Protein AF-A0A0G4HYH3-F1 (afdb_monomer_lite)

Sequence (130 aa):
MVSEWNDLRSLIDNEAVAFWPLHFLRSLLKKGAKLPYRQKVAQAAKDLGVVCEPYSALTLAADLRHPVGAPFKLVAVSYPWLSKEHPDPEGFRLRSVLKQLEKQWWAQKGSPVTAFVFWDYLSLFQHPPS

Structure (mmCIF, N/CA/C/O backbone):
data_AF-A0A0G4HYH3-F1
#
_entry.id   AF-A0A0G4HYH3-F1
#
loop_
_atom_site.group_PDB
_atom_site.id
_atom_site.type_symbol
_atom_site.label_atom_id
_atom_site.label_alt_id
_atom_site.label_comp_id
_atom_site.label_asym_id
_atom_site.label_entity_id
_atom_site.label_seq_id
_atom_site.pdbx_PDB_ins_code
_atom_site.Cartn_x
_atom_site.Cartn_y
_atom_site.Cartn_z
_atom_site.occupancy
_atom_site.B_iso_or_equiv
_atom_site.auth_seq_id
_atom_site.auth_comp_id
_atom_site.auth_asym_id
_atom_site.auth_atom_id
_atom_site.pdbx_PDB_model_num
ATOM 1 N N . MET A 1 1 ? 24.820 0.891 -1.432 1.00 63.88 1 MET A N 1
ATOM 2 C CA . MET A 1 1 ? 23.820 1.026 -2.513 1.00 63.88 1 MET A CA 1
ATOM 3 C C . MET A 1 1 ? 23.457 -0.306 -3.164 1.00 63.88 1 MET A C 1
ATOM 5 O O . MET A 1 1 ? 22.301 -0.686 -3.078 1.00 63.88 1 MET A O 1
ATOM 9 N N . VAL A 1 2 ? 24.392 -1.063 -3.765 1.00 74.75 2 VAL A N 1
ATOM 10 C CA . VAL A 1 2 ? 24.065 -2.403 -4.321 1.00 74.75 2 VAL A CA 1
ATOM 11 C C . VAL A 1 2 ? 23.741 -3.427 -3.221 1.00 74.75 2 VAL A C 1
ATOM 13 O O . VAL A 1 2 ? 22.791 -4.186 -3.366 1.00 74.75 2 VAL A O 1
ATOM 16 N N . SER A 1 3 ? 24.478 -3.414 -2.104 1.00 81.94 3 SER A N 1
ATOM 17 C CA . SER A 1 3 ? 24.195 -4.271 -0.940 1.00 81.94 3 SER A CA 1
ATOM 18 C C . SER A 1 3 ? 22.801 -4.015 -0.358 1.00 81.94 3 SER A C 1
ATOM 20 O O . SER A 1 3 ? 22.000 -4.934 -0.278 1.00 81.94 3 SER A O 1
ATOM 22 N N . GLU A 1 4 ? 22.472 -2.752 -0.077 1.00 86.19 4 GLU A N 1
ATOM 23 C CA . GLU A 1 4 ? 21.168 -2.335 0.467 1.00 86.19 4 GLU A CA 1
ATOM 24 C C . GLU A 1 4 ? 19.997 -2.728 -0.450 1.00 86.19 4 GLU A C 1
ATOM 26 O O . GLU A 1 4 ? 18.926 -3.099 0.027 1.00 86.19 4 GLU A O 1
ATOM 31 N N . TRP A 1 5 ? 20.191 -2.666 -1.774 1.00 87.50 5 TRP A N 1
ATOM 32 C CA . TRP A 1 5 ? 19.188 -3.125 -2.735 1.00 87.50 5 TRP A CA 1
ATOM 33 C C . TRP A 1 5 ? 18.978 -4.640 -2.669 1.00 87.50 5 TRP A C 1
ATOM 35 O O . TRP A 1 5 ? 17.835 -5.094 -2.686 1.00 87.50 5 TRP A O 1
ATOM 45 N N . ASN A 1 6 ? 20.057 -5.415 -2.559 1.00 89.00 6 ASN A N 1
ATOM 46 C CA . ASN A 1 6 ? 19.970 -6.867 -2.419 1.00 89.00 6 ASN A CA 1
ATOM 47 C C . ASN A 1 6 ? 19.299 -7.269 -1.098 1.00 89.00 6 ASN A C 1
ATOM 49 O O . ASN A 1 6 ? 18.475 -8.182 -1.095 1.00 89.00 6 ASN A O 1
ATOM 53 N N . ASP A 1 7 ? 19.592 -6.561 -0.006 1.00 91.88 7 ASP A N 1
ATOM 54 C CA . ASP A 1 7 ? 18.958 -6.794 1.294 1.00 91.88 7 ASP A CA 1
ATOM 55 C C . ASP A 1 7 ? 17.449 -6.519 1.222 1.00 91.88 7 ASP A C 1
ATOM 57 O O . ASP A 1 7 ? 16.637 -7.355 1.619 1.00 91.88 7 ASP A O 1
ATOM 61 N N . LEU A 1 8 ? 17.050 -5.384 0.635 1.00 90.88 8 LEU A N 1
ATOM 62 C CA . LEU A 1 8 ? 15.639 -5.060 0.425 1.00 90.88 8 LEU A CA 1
ATOM 63 C C . LEU A 1 8 ? 14.946 -6.082 -0.486 1.00 90.88 8 LEU A C 1
ATOM 65 O O . LEU A 1 8 ? 13.828 -6.501 -0.193 1.00 90.88 8 LEU A O 1
ATOM 69 N N . ARG A 1 9 ? 15.604 -6.501 -1.572 1.00 90.69 9 ARG A N 1
ATOM 70 C CA . ARG A 1 9 ? 15.100 -7.542 -2.473 1.00 90.69 9 ARG A CA 1
ATOM 71 C C . ARG A 1 9 ? 14.863 -8.848 -1.721 1.00 90.69 9 ARG A C 1
ATOM 73 O O . ARG A 1 9 ? 13.783 -9.407 -1.839 1.00 90.69 9 ARG A O 1
ATOM 80 N N . SER A 1 10 ? 15.812 -9.270 -0.889 1.00 91.19 10 SER A N 1
ATOM 81 C CA . SER A 1 10 ? 15.664 -10.457 -0.042 1.00 91.19 10 SER A CA 1
ATOM 82 C C . SER A 1 10 ? 14.456 -10.350 0.898 1.00 91.19 10 SER A C 1
ATOM 84 O O . SER A 1 10 ? 13.686 -11.301 1.028 1.00 91.19 10 SER A O 1
ATOM 86 N N . LEU A 1 11 ? 14.227 -9.186 1.516 1.00 93.62 11 LEU A N 1
ATOM 87 C CA . LEU A 1 11 ? 13.061 -8.967 2.382 1.00 93.62 11 LEU A CA 1
ATOM 88 C C . LEU A 1 11 ? 11.728 -9.011 1.619 1.00 93.62 11 LEU A C 1
ATOM 90 O O . LEU A 1 11 ? 10.738 -9.502 2.157 1.00 93.62 11 LEU A O 1
ATOM 94 N N . ILE A 1 12 ? 11.694 -8.494 0.389 1.00 93.44 12 ILE A N 1
ATOM 95 C CA . ILE A 1 12 ? 10.509 -8.529 -0.481 1.00 93.44 12 ILE A CA 1
ATOM 96 C C . ILE A 1 12 ? 10.239 -9.958 -0.957 1.00 93.44 12 ILE A C 1
ATOM 98 O O . ILE A 1 12 ? 9.108 -10.428 -0.871 1.00 93.44 12 ILE A O 1
ATOM 102 N N . ASP A 1 13 ? 11.275 -10.650 -1.432 1.00 89.88 13 ASP A N 1
ATOM 103 C CA . ASP A 1 13 ? 11.166 -11.984 -2.026 1.00 89.88 13 ASP A CA 1
ATOM 104 C C . ASP A 1 13 ? 10.758 -13.040 -0.981 1.00 89.88 13 ASP A C 1
ATOM 106 O O . ASP A 1 13 ? 10.048 -13.984 -1.312 1.00 89.88 13 ASP A O 1
ATOM 110 N N . ASN A 1 14 ? 11.131 -12.851 0.291 1.00 91.12 14 ASN A N 1
ATOM 111 C CA . ASN A 1 14 ? 10.662 -13.674 1.415 1.00 91.12 14 ASN A CA 1
ATOM 112 C C . ASN A 1 14 ? 9.335 -13.181 2.029 1.00 91.12 14 ASN A C 1
ATOM 114 O O . ASN A 1 14 ? 8.954 -13.627 3.110 1.00 91.12 14 ASN A O 1
ATOM 118 N N . GLU A 1 15 ? 8.661 -12.219 1.393 1.00 92.25 15 GLU A N 1
ATOM 119 C CA . GLU A 1 15 ? 7.408 -11.594 1.843 1.00 92.25 15 GLU A CA 1
ATOM 120 C C . GLU A 1 15 ? 7.445 -10.941 3.239 1.00 92.25 15 GLU A C 1
ATOM 122 O O . GLU A 1 15 ? 6.398 -10.558 3.777 1.00 92.25 15 GLU A O 1
ATOM 127 N N . ALA A 1 16 ? 8.636 -10.762 3.820 1.00 93.00 16 ALA A N 1
ATOM 128 C CA . ALA A 1 16 ? 8.825 -10.119 5.118 1.00 93.00 16 ALA A CA 1
ATOM 129 C C . ALA A 1 16 ? 8.346 -8.659 5.092 1.00 93.00 16 ALA A C 1
ATOM 131 O O . ALA A 1 16 ? 7.811 -8.153 6.082 1.00 93.00 16 ALA A O 1
ATOM 132 N N . VAL A 1 17 ? 8.499 -8.000 3.940 1.00 95.00 17 VAL A N 1
ATOM 133 C CA . VAL A 1 17 ? 7.903 -6.696 3.642 1.00 95.00 17 VAL A CA 1
ATOM 134 C C . VAL A 1 17 ? 7.146 -6.755 2.322 1.00 95.00 17 VAL A C 1
ATOM 136 O O . VAL A 1 17 ? 7.569 -7.417 1.379 1.00 95.00 17 VAL A O 1
ATOM 139 N N . ALA A 1 18 ? 6.049 -6.010 2.224 1.00 96.88 18 ALA A N 1
ATOM 140 C CA . ALA A 1 18 ? 5.305 -5.860 0.979 1.00 96.88 18 ALA A CA 1
ATOM 141 C C . ALA A 1 18 ? 5.223 -4.402 0.535 1.00 96.88 18 ALA A C 1
ATOM 143 O O . ALA A 1 18 ? 5.058 -3.497 1.347 1.00 96.88 18 ALA A O 1
ATOM 144 N N . PHE A 1 19 ? 5.284 -4.177 -0.773 1.00 97.69 19 PHE A N 1
ATOM 145 C CA . PHE A 1 19 ? 4.957 -2.886 -1.367 1.00 97.69 19 PHE A CA 1
ATOM 146 C C . PHE A 1 19 ? 3.690 -3.048 -2.194 1.00 97.69 19 PHE A C 1
ATOM 148 O O . PHE A 1 19 ? 3.632 -3.875 -3.099 1.00 97.69 19 PHE A O 1
ATOM 155 N N . TRP A 1 20 ? 2.675 -2.250 -1.896 1.00 97.75 20 TRP A N 1
ATOM 156 C CA . TRP A 1 20 ? 1.344 -2.402 -2.467 1.00 97.75 20 TRP A CA 1
ATOM 157 C C . TRP A 1 20 ? 1.099 -1.425 -3.602 1.00 97.75 20 TRP A C 1
ATOM 159 O O . TRP A 1 20 ? 1.544 -0.279 -3.531 1.00 97.75 20 TRP A O 1
ATOM 169 N N . PRO A 1 21 ? 0.368 -1.819 -4.646 1.00 96.94 21 PRO A N 1
ATOM 170 C CA . PRO A 1 21 ? 0.196 -0.964 -5.800 1.00 96.94 21 PRO A CA 1
ATOM 171 C C . PRO A 1 21 ? -0.590 0.302 -5.439 1.00 96.94 21 PRO A C 1
ATOM 173 O O . PRO A 1 21 ? -1.621 0.257 -4.766 1.00 96.94 21 PRO A O 1
ATOM 176 N N . LEU A 1 22 ? -0.141 1.458 -5.931 1.00 97.38 22 LEU A N 1
ATOM 177 C CA . LEU A 1 22 ? -0.759 2.752 -5.619 1.00 97.38 22 LEU A CA 1
ATOM 178 C C . LEU A 1 22 ? -2.257 2.804 -5.980 1.00 97.38 22 LEU A C 1
ATOM 180 O O . LEU A 1 22 ? -3.038 3.495 -5.320 1.00 97.38 22 LEU A O 1
ATOM 184 N N . HIS A 1 23 ? -2.696 2.071 -7.012 1.00 96.25 23 HIS A N 1
ATOM 185 C CA . HIS A 1 23 ? -4.114 2.018 -7.389 1.00 96.25 23 HIS A CA 1
ATOM 186 C C . HIS A 1 23 ? -4.998 1.329 -6.343 1.00 96.25 23 HIS A C 1
ATOM 188 O O . HIS A 1 23 ? -6.178 1.674 -6.243 1.00 96.25 23 HIS A O 1
ATOM 194 N N . PHE A 1 24 ? -4.454 0.418 -5.533 1.00 97.81 24 PHE A N 1
ATOM 195 C CA . PHE A 1 24 ? -5.184 -0.181 -4.417 1.00 97.81 24 PHE A CA 1
ATOM 196 C C . PHE A 1 24 ? -5.503 0.874 -3.351 1.00 97.81 24 PHE A C 1
ATOM 198 O O . PHE A 1 24 ? -6.662 1.035 -2.972 1.00 97.81 24 PHE A O 1
ATOM 205 N N . LEU A 1 25 ? -4.517 1.692 -2.964 1.00 97.62 25 LEU A N 1
ATOM 206 C CA . LEU A 1 25 ? -4.705 2.777 -1.992 1.00 97.62 25 LEU A CA 1
ATOM 207 C C . LEU A 1 25 ? -5.722 3.813 -2.493 1.00 97.62 25 LEU A C 1
ATOM 209 O O . LEU A 1 25 ? -6.583 4.272 -1.741 1.00 97.62 25 LEU A O 1
ATOM 213 N N . ARG A 1 26 ? -5.679 4.144 -3.788 1.00 97.31 26 ARG A N 1
ATOM 214 C CA . ARG A 1 26 ? -6.693 5.000 -4.430 1.00 97.31 26 ARG A CA 1
ATOM 215 C C . ARG A 1 26 ? -8.095 4.402 -4.349 1.00 97.31 26 ARG A C 1
ATOM 217 O O . ARG A 1 26 ? -9.062 5.139 -4.169 1.00 97.31 26 ARG A O 1
ATOM 224 N N . SER A 1 27 ? -8.205 3.084 -4.493 1.00 97.69 27 SER A N 1
ATOM 225 C CA . SER A 1 27 ? -9.480 2.366 -4.438 1.00 97.69 27 SER A CA 1
ATOM 226 C C . SER A 1 27 ? -10.055 2.353 -3.024 1.00 97.69 27 SER A C 1
ATOM 228 O O . SER A 1 27 ? -11.249 2.611 -2.872 1.00 97.69 27 SER A O 1
ATOM 230 N N . LEU A 1 28 ? -9.208 2.175 -2.001 1.00 97.69 28 LEU A N 1
ATOM 231 C CA . LEU A 1 28 ? -9.592 2.339 -0.594 1.00 97.69 28 LEU A CA 1
ATOM 232 C C . LEU A 1 28 ? -10.195 3.7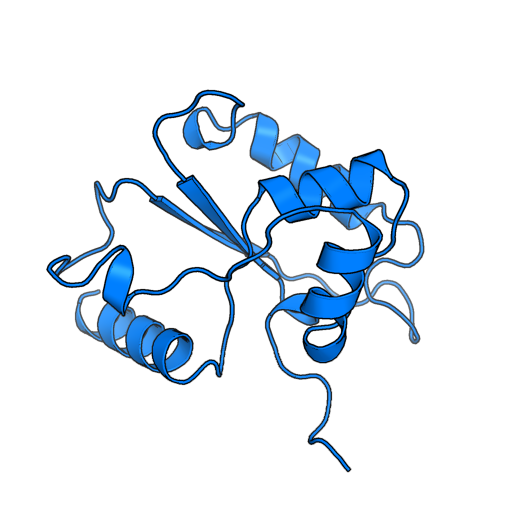25 -0.355 1.00 97.69 28 LEU A C 1
ATOM 234 O O . LEU A 1 28 ? -11.333 3.832 0.101 1.00 97.69 28 LEU A O 1
ATOM 238 N N . LEU A 1 29 ? -9.478 4.784 -0.754 1.00 97.19 29 LEU A N 1
ATOM 239 C CA . LEU A 1 29 ? -9.960 6.152 -0.575 1.00 97.19 29 LEU A CA 1
ATOM 240 C C . LEU A 1 29 ? -11.277 6.400 -1.324 1.00 97.19 29 LEU A C 1
ATOM 242 O O . LEU A 1 29 ? -12.218 6.941 -0.747 1.00 97.19 29 LEU A O 1
ATOM 246 N N . LYS A 1 30 ? -11.370 5.979 -2.592 1.00 97.00 30 LYS A N 1
ATOM 247 C CA . LYS A 1 30 ? -12.575 6.155 -3.420 1.00 97.00 30 LYS A CA 1
ATOM 248 C C . LYS A 1 30 ? -13.809 5.486 -2.806 1.00 97.00 30 LYS A C 1
ATOM 250 O O . LYS A 1 30 ? -14.917 5.978 -2.991 1.00 97.00 30 LYS A O 1
ATOM 255 N N . LYS A 1 31 ? -13.628 4.357 -2.118 1.00 96.62 31 LYS A N 1
ATOM 256 C CA . LYS A 1 31 ? -14.707 3.591 -1.479 1.00 96.62 31 LYS A CA 1
ATOM 257 C C . LYS A 1 31 ? -14.933 3.967 -0.011 1.00 96.62 31 LYS A C 1
ATOM 259 O O . LYS A 1 31 ? -15.808 3.384 0.615 1.00 96.62 31 LYS A O 1
ATOM 264 N N . GLY A 1 32 ? -14.169 4.919 0.533 1.00 95.56 32 GLY A N 1
ATOM 265 C CA . GLY A 1 32 ? -14.238 5.289 1.950 1.00 95.56 32 GLY A CA 1
ATOM 266 C C . GLY A 1 32 ? -13.792 4.170 2.897 1.00 95.56 32 GLY A C 1
ATOM 267 O O . GLY A 1 32 ? -14.167 4.173 4.066 1.00 95.56 32 GLY A O 1
ATOM 268 N N . ALA A 1 33 ? -13.019 3.201 2.403 1.00 96.00 33 ALA A N 1
ATOM 269 C CA . ALA A 1 33 ? -12.529 2.082 3.194 1.00 96.00 33 ALA A CA 1
ATOM 270 C C . ALA A 1 33 ? -11.289 2.480 4.011 1.00 96.00 33 ALA A C 1
ATOM 272 O O . ALA A 1 33 ? -10.459 3.281 3.570 1.00 96.00 33 ALA A O 1
ATOM 273 N N . LYS A 1 34 ? -11.156 1.891 5.203 1.00 94.75 34 LYS A N 1
ATOM 274 C CA . LYS A 1 34 ? -9.972 2.048 6.059 1.00 94.75 34 LYS A CA 1
ATOM 275 C C . LYS A 1 34 ? -8.801 1.241 5.508 1.00 94.75 34 LYS A C 1
ATOM 277 O O . LYS A 1 34 ? -8.998 0.258 4.796 1.00 94.75 34 LYS A O 1
ATOM 282 N N . LEU A 1 35 ? -7.583 1.646 5.863 1.00 95.31 35 LEU A N 1
ATOM 283 C CA . LEU A 1 35 ? -6.393 0.849 5.581 1.00 95.31 35 LEU A CA 1
ATOM 284 C C . LEU A 1 35 ? -6.532 -0.520 6.272 1.00 95.31 35 LEU A C 1
ATOM 286 O O . LEU A 1 35 ? -6.743 -0.562 7.478 1.00 95.31 35 LEU A O 1
ATOM 290 N N . PRO A 1 36 ? -6.441 -1.646 5.554 1.00 96.19 36 PRO A N 1
ATOM 291 C CA . PRO A 1 36 ? -6.375 -2.950 6.199 1.00 96.19 36 PRO A CA 1
ATOM 292 C C . PRO A 1 36 ? -4.965 -3.184 6.749 1.00 96.19 36 PRO A C 1
ATOM 294 O O . PRO A 1 36 ? -3.987 -2.728 6.162 1.00 96.19 36 PRO A O 1
ATOM 297 N N . TYR A 1 37 ? -4.838 -3.951 7.829 1.00 95.38 37 TYR A N 1
ATOM 298 C CA . TYR A 1 37 ? -3.535 -4.495 8.211 1.00 95.38 37 TYR A CA 1
ATOM 299 C C . TYR A 1 37 ? -3.099 -5.601 7.233 1.00 95.38 37 TYR A C 1
ATOM 301 O O . TYR A 1 37 ? -3.946 -6.182 6.547 1.00 95.38 37 TYR A O 1
ATOM 309 N N . ARG A 1 38 ? -1.794 -5.912 7.170 1.00 95.69 38 ARG A N 1
ATOM 310 C CA . ARG A 1 38 ? -1.173 -6.814 6.168 1.00 95.69 38 ARG A CA 1
ATOM 311 C C . ARG A 1 38 ? -1.979 -8.081 5.872 1.00 95.69 38 ARG A C 1
ATOM 313 O O . ARG A 1 38 ? -2.274 -8.346 4.708 1.00 95.69 38 ARG A O 1
ATOM 320 N N . GLN A 1 39 ? -2.411 -8.824 6.893 1.00 94.94 39 GLN A N 1
ATOM 321 C CA . GLN A 1 39 ? -3.137 -10.090 6.704 1.00 94.94 39 GLN A CA 1
ATOM 322 C C . GLN A 1 39 ? -4.562 -9.936 6.134 1.00 94.94 39 GLN A C 1
ATOM 324 O O . GLN A 1 39 ? -5.161 -10.922 5.710 1.00 94.94 39 GLN A O 1
ATOM 329 N N . LYS A 1 40 ? -5.133 -8.725 6.105 1.00 96.56 40 LYS A N 1
ATOM 330 C CA . LYS A 1 40 ? -6.467 -8.451 5.539 1.00 96.56 40 LYS A CA 1
ATOM 331 C C . LYS A 1 40 ? -6.427 -7.767 4.178 1.00 96.56 40 LYS A C 1
ATOM 333 O O . LYS A 1 40 ? -7.489 -7.545 3.602 1.00 96.56 40 LYS A O 1
ATOM 338 N N . VAL A 1 41 ? -5.246 -7.465 3.634 1.00 97.12 41 VAL A N 1
ATOM 339 C CA . VAL A 1 41 ? -5.135 -6.760 2.348 1.00 97.12 41 VAL A CA 1
ATOM 340 C C . VAL A 1 41 ? -5.784 -7.550 1.210 1.00 97.12 41 VAL A C 1
ATOM 342 O O . VAL A 1 41 ? -6.551 -6.970 0.446 1.00 97.12 41 VAL A O 1
ATOM 345 N N . ALA A 1 42 ? -5.558 -8.866 1.135 1.00 96.31 42 ALA A N 1
ATOM 346 C CA . ALA A 1 42 ? -6.154 -9.711 0.095 1.00 96.31 42 ALA A CA 1
ATOM 347 C C . ALA A 1 42 ? -7.693 -9.694 0.145 1.00 96.31 42 ALA A C 1
ATOM 349 O O . ALA A 1 42 ? -8.353 -9.523 -0.880 1.00 96.31 42 ALA A O 1
ATOM 350 N N . GLN A 1 43 ? -8.271 -9.796 1.348 1.00 97.12 43 GLN A N 1
ATOM 351 C CA . GLN A 1 43 ? -9.721 -9.711 1.527 1.00 97.12 43 GLN A CA 1
ATOM 352 C C . GLN A 1 43 ? -10.247 -8.321 1.151 1.00 97.12 43 GLN A C 1
ATOM 354 O O . GLN A 1 43 ? -11.204 -8.221 0.393 1.00 97.12 43 GLN A O 1
ATOM 359 N N . ALA A 1 44 ? -9.584 -7.251 1.596 1.00 97.69 44 ALA A N 1
ATOM 360 C CA . ALA A 1 44 ? -9.975 -5.889 1.246 1.00 97.69 44 ALA A CA 1
ATOM 361 C C . ALA A 1 44 ? -9.918 -5.645 -0.272 1.00 97.69 44 ALA A C 1
ATOM 363 O O . ALA A 1 44 ? -10.810 -5.016 -0.830 1.00 97.69 44 ALA A O 1
ATOM 364 N N . ALA A 1 45 ? -8.901 -6.162 -0.966 1.00 97.69 45 ALA A N 1
ATOM 365 C CA . ALA A 1 45 ? -8.803 -6.070 -2.420 1.00 97.69 45 ALA A CA 1
ATOM 366 C C . ALA A 1 45 ? -9.966 -6.789 -3.121 1.00 97.69 45 ALA A C 1
ATOM 368 O O . ALA A 1 45 ? -10.577 -6.228 -4.035 1.00 97.69 45 ALA A O 1
ATOM 369 N N . LYS A 1 46 ? -10.325 -7.985 -2.635 1.00 97.50 46 LYS A N 1
ATOM 370 C CA . LYS A 1 46 ? -11.486 -8.747 -3.108 1.00 97.50 46 LYS A CA 1
ATOM 371 C C . LYS A 1 46 ? -12.793 -7.980 -2.896 1.00 97.50 46 LYS A C 1
ATOM 373 O O . LYS A 1 46 ? -13.568 -7.853 -3.839 1.00 97.50 46 LYS A O 1
ATOM 378 N N . ASP A 1 47 ? -13.004 -7.416 -1.708 1.00 97.25 47 ASP A N 1
ATOM 379 C CA . ASP A 1 47 ? -14.211 -6.647 -1.364 1.00 97.25 47 ASP A CA 1
ATOM 380 C C . ASP A 1 47 ? -14.352 -5.376 -2.220 1.00 97.25 47 ASP A C 1
ATOM 382 O O . ASP A 1 47 ? -15.456 -4.946 -2.555 1.00 97.25 47 ASP A O 1
ATOM 386 N N . LEU A 1 48 ? -13.225 -4.778 -2.616 1.00 96.75 48 LEU A N 1
ATOM 387 C CA . LEU A 1 48 ? -13.184 -3.619 -3.509 1.00 96.75 48 LEU A CA 1
ATOM 388 C C . LEU A 1 48 ? -13.313 -3.989 -4.995 1.00 96.75 48 LEU A C 1
ATOM 390 O O . LEU A 1 48 ? -13.518 -3.088 -5.813 1.00 96.75 48 LEU A O 1
ATOM 394 N N . GLY A 1 49 ? -13.176 -5.271 -5.350 1.00 96.75 49 GLY A N 1
ATOM 395 C CA . GLY A 1 49 ? -13.152 -5.746 -6.733 1.00 96.75 49 GLY A CA 1
ATOM 396 C C . GLY A 1 49 ? -11.926 -5.264 -7.513 1.00 96.75 49 GLY A C 1
ATOM 397 O O . GLY A 1 49 ? -12.048 -4.914 -8.687 1.00 96.75 49 GLY A O 1
ATOM 398 N N . VAL A 1 50 ? -10.758 -5.183 -6.866 1.00 96.31 50 VAL A N 1
ATOM 399 C CA . VAL A 1 50 ? -9.512 -4.706 -7.488 1.00 96.31 50 VAL A CA 1
ATOM 400 C C . VAL A 1 50 ? -8.401 -5.742 -7.386 1.00 96.31 50 VAL A C 1
ATOM 402 O O . VAL A 1 50 ? -8.248 -6.409 -6.367 1.00 96.31 50 VAL A O 1
ATOM 405 N N . VAL A 1 51 ? -7.583 -5.836 -8.433 1.00 93.75 51 VAL A N 1
ATOM 406 C CA . VAL A 1 51 ? -6.353 -6.638 -8.405 1.00 93.75 51 VAL A CA 1
ATOM 407 C C . VAL A 1 51 ? -5.333 -5.936 -7.511 1.00 93.75 51 VAL A C 1
ATOM 409 O O . VAL A 1 51 ? -5.059 -4.748 -7.701 1.00 93.75 51 VAL A O 1
ATOM 412 N N . CYS A 1 52 ? -4.777 -6.650 -6.536 1.00 95.56 52 CYS A N 1
ATOM 413 C CA . CYS A 1 52 ? -3.813 -6.110 -5.582 1.00 95.56 52 CYS A CA 1
ATOM 414 C C . CYS A 1 52 ? -2.695 -7.123 -5.331 1.00 95.56 52 CYS A C 1
ATOM 416 O O . CYS A 1 52 ? -2.662 -7.783 -4.296 1.00 95.56 52 CYS A O 1
ATOM 418 N N . GLU A 1 53 ? -1.785 -7.225 -6.295 1.00 94.69 53 GLU A N 1
ATOM 419 C CA . GLU A 1 53 ? -0.559 -8.003 -6.137 1.00 94.69 53 GLU A CA 1
ATOM 420 C C . GLU A 1 53 ? 0.556 -7.094 -5.608 1.00 94.69 53 GLU A C 1
ATOM 422 O O . GLU A 1 53 ? 0.731 -5.983 -6.133 1.00 94.69 53 GLU A O 1
ATOM 427 N N . PRO A 1 54 ? 1.296 -7.508 -4.565 1.00 95.50 54 PRO A N 1
ATOM 428 C CA . PRO A 1 54 ? 2.440 -6.747 -4.096 1.00 95.50 54 PRO A CA 1
ATOM 429 C C . PRO A 1 54 ? 3.551 -6.733 -5.155 1.00 95.50 54 PRO A C 1
ATOM 431 O O . PRO A 1 54 ? 3.634 -7.597 -6.027 1.00 95.50 54 PRO A O 1
ATOM 434 N N . TYR A 1 55 ? 4.430 -5.738 -5.074 1.00 94.69 55 TYR A N 1
ATOM 435 C CA . TYR A 1 55 ? 5.646 -5.694 -5.880 1.00 94.6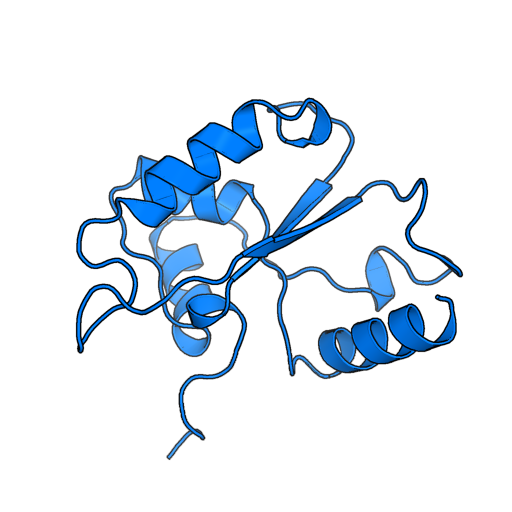9 55 TYR A CA 1
ATOM 436 C C . TYR A 1 55 ? 6.476 -6.969 -5.677 1.00 94.69 55 TYR A C 1
ATOM 438 O O . TYR A 1 55 ? 6.748 -7.350 -4.539 1.00 94.69 55 TYR A O 1
ATOM 446 N N . SER A 1 56 ? 6.938 -7.565 -6.777 1.00 89.56 56 SER A N 1
ATOM 447 C CA . SER A 1 56 ? 7.872 -8.691 -6.774 1.00 89.56 56 SER A CA 1
ATOM 448 C C . SER A 1 56 ? 9.158 -8.294 -7.492 1.00 89.56 56 SER A C 1
ATOM 450 O O . SER A 1 56 ? 9.143 -7.923 -8.671 1.00 89.56 56 SER A O 1
ATOM 452 N N . ALA A 1 57 ? 10.286 -8.373 -6.783 1.00 83.62 57 ALA A N 1
ATOM 453 C CA . ALA A 1 57 ? 11.585 -8.088 -7.377 1.00 83.62 57 ALA A CA 1
ATOM 454 C C . ALA A 1 57 ? 12.001 -9.183 -8.371 1.00 83.62 57 ALA A C 1
ATOM 456 O O . ALA A 1 57 ? 12.647 -8.875 -9.371 1.00 83.62 57 ALA A O 1
ATOM 457 N N . LEU A 1 58 ? 11.574 -10.431 -8.149 1.00 80.62 58 LEU A N 1
ATOM 458 C CA . LEU A 1 58 ? 11.791 -11.542 -9.079 1.00 80.62 58 LEU A CA 1
ATOM 459 C C . LEU A 1 58 ? 11.169 -11.302 -10.457 1.00 80.62 58 LEU A C 1
ATOM 461 O O . LEU A 1 58 ? 11.759 -11.708 -11.450 1.00 80.62 58 LEU A O 1
ATOM 465 N N . THR A 1 59 ? 10.009 -10.643 -10.544 1.00 81.25 59 THR A N 1
ATOM 466 C CA . THR A 1 59 ? 9.328 -10.426 -11.833 1.00 81.25 59 THR A CA 1
ATOM 467 C C . THR A 1 59 ? 9.637 -9.065 -12.447 1.00 81.25 59 THR A C 1
ATOM 469 O O . THR A 1 59 ? 9.856 -8.969 -13.649 1.00 81.25 59 THR A O 1
ATOM 472 N N . LEU A 1 60 ? 9.643 -7.997 -11.643 1.00 79.12 60 LEU A N 1
ATOM 473 C CA . LEU A 1 60 ? 9.766 -6.619 -12.140 1.00 79.12 60 LEU A CA 1
ATOM 474 C C . LEU A 1 60 ? 11.210 -6.104 -12.153 1.00 79.12 60 LEU A C 1
ATOM 476 O O . LEU A 1 60 ? 11.476 -5.046 -12.724 1.00 79.12 60 LEU A O 1
ATOM 480 N N . ALA A 1 61 ? 12.134 -6.828 -11.519 1.00 79.56 61 ALA A N 1
ATOM 481 C CA . ALA A 1 61 ? 13.520 -6.410 -11.352 1.00 79.56 61 ALA A CA 1
ATOM 482 C C . ALA A 1 61 ? 14.531 -7.563 -11.397 1.00 79.56 61 ALA A C 1
ATOM 484 O O . ALA A 1 61 ? 15.619 -7.426 -10.835 1.00 79.56 61 ALA A O 1
ATOM 485 N N . ALA A 1 62 ? 14.206 -8.666 -12.086 1.00 77.31 62 ALA A N 1
ATOM 486 C CA . ALA A 1 62 ? 15.065 -9.849 -12.177 1.00 77.31 62 ALA A CA 1
ATOM 487 C C . ALA A 1 62 ? 16.516 -9.478 -12.528 1.00 77.31 62 ALA A C 1
ATOM 489 O O . ALA A 1 62 ? 17.433 -9.804 -11.769 1.00 77.31 62 ALA A O 1
ATOM 490 N N . ASP A 1 63 ? 16.671 -8.692 -13.599 1.00 80.94 63 ASP A N 1
ATOM 491 C CA . ASP A 1 63 ? 17.953 -8.276 -14.181 1.00 80.94 63 ASP A CA 1
ATOM 492 C C . ASP A 1 63 ? 18.435 -6.893 -13.697 1.00 80.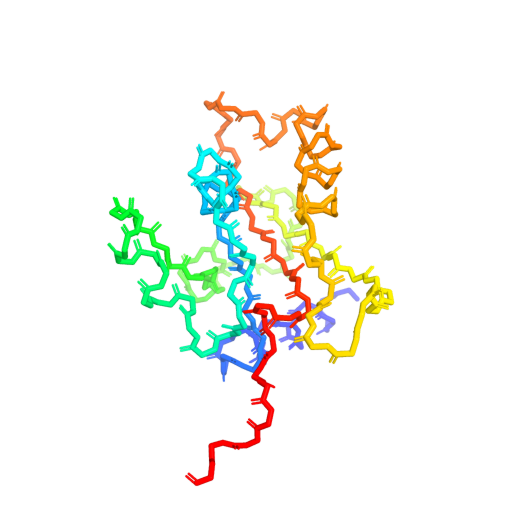94 63 ASP A C 1
ATOM 494 O O . ASP A 1 63 ? 19.493 -6.398 -14.101 1.00 80.94 63 ASP A O 1
ATOM 498 N N . LEU A 1 64 ? 17.663 -6.228 -12.829 1.00 79.62 64 LEU A N 1
ATOM 499 C CA . LEU A 1 64 ? 17.987 -4.891 -12.334 1.00 79.62 64 LEU A CA 1
ATOM 500 C C . LEU A 1 64 ? 19.033 -4.975 -11.218 1.00 79.62 64 LEU A C 1
ATOM 502 O O . LEU A 1 64 ? 18.734 -5.275 -10.061 1.00 79.62 64 LEU A O 1
ATOM 506 N N . ARG A 1 65 ? 20.272 -4.609 -11.565 1.00 75.50 65 ARG A N 1
ATOM 507 C CA . ARG A 1 65 ? 21.376 -4.440 -10.602 1.00 75.50 65 ARG A CA 1
ATOM 508 C C . ARG A 1 65 ? 21.173 -3.255 -9.652 1.00 75.50 65 ARG A C 1
ATOM 510 O O . ARG A 1 65 ? 21.769 -3.228 -8.579 1.00 75.50 65 ARG A O 1
ATOM 517 N N . HIS A 1 66 ? 20.370 -2.269 -1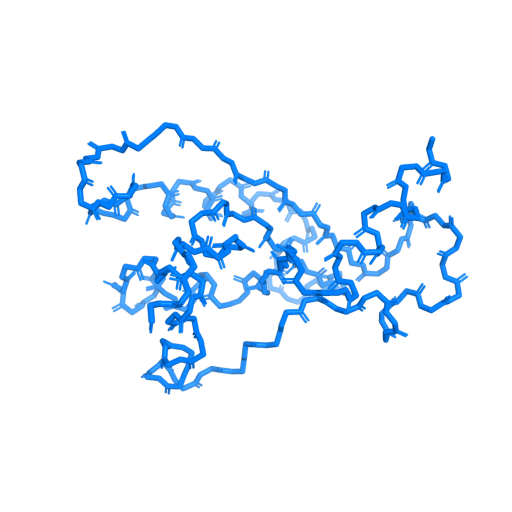0.055 1.00 76.25 66 HIS A N 1
ATOM 518 C CA . HIS A 1 66 ? 20.079 -1.074 -9.269 1.00 76.25 66 HIS A CA 1
ATOM 519 C C . HIS A 1 66 ? 18.725 -0.457 -9.673 1.00 76.25 66 HIS A C 1
ATOM 521 O O . HIS A 1 66 ? 18.437 -0.413 -10.867 1.00 76.25 66 HIS A O 1
ATOM 527 N N . PRO A 1 67 ? 17.909 0.080 -8.742 1.00 77.44 67 PRO A N 1
ATOM 528 C CA . PRO A 1 67 ? 16.561 0.589 -9.043 1.00 77.44 67 PRO A CA 1
ATOM 529 C C . PRO A 1 67 ? 16.521 1.973 -9.725 1.00 77.44 67 PRO A C 1
ATOM 531 O O . PRO A 1 67 ? 15.447 2.487 -10.042 1.00 77.44 67 PRO A O 1
ATOM 534 N N . VAL A 1 68 ? 17.667 2.621 -9.955 1.00 80.12 68 VAL A N 1
ATOM 535 C CA . VAL A 1 68 ? 17.712 3.919 -10.656 1.00 80.12 68 VAL A CA 1
ATOM 536 C C . VAL A 1 68 ? 17.390 3.719 -12.133 1.00 80.12 68 VAL A C 1
ATOM 538 O O . VAL A 1 68 ? 18.021 2.911 -12.803 1.00 80.12 68 VAL A O 1
ATOM 541 N N . GLY A 1 69 ? 16.407 4.474 -12.628 1.00 81.06 69 GLY A N 1
ATOM 542 C CA . GLY A 1 69 ? 15.904 4.351 -14.001 1.00 81.06 69 GLY A CA 1
ATOM 543 C C . GLY A 1 69 ? 14.916 3.199 -14.212 1.00 81.06 69 GLY A C 1
ATOM 544 O O . GLY A 1 69 ? 14.457 3.008 -15.333 1.00 81.06 69 GLY A O 1
ATOM 545 N N . ALA A 1 70 ? 14.560 2.455 -13.160 1.00 86.25 70 ALA A N 1
ATOM 546 C CA . ALA A 1 70 ? 13.602 1.364 -13.260 1.00 86.25 70 ALA A CA 1
ATOM 547 C C . ALA A 1 70 ? 12.197 1.857 -13.677 1.00 86.25 70 ALA A C 1
ATOM 549 O O . ALA A 1 70 ? 11.803 2.973 -13.315 1.00 86.25 70 ALA A O 1
ATOM 550 N N . PRO A 1 71 ? 11.393 1.019 -14.362 1.00 88.50 71 PRO A N 1
ATOM 551 C CA . PRO A 1 71 ? 10.024 1.351 -14.777 1.00 88.50 71 PRO A CA 1
ATOM 552 C C . PRO A 1 71 ? 9.018 1.332 -13.608 1.00 88.50 71 PRO A C 1
ATOM 554 O O . PRO A 1 71 ? 7.805 1.242 -13.807 1.00 88.50 71 PRO A O 1
ATOM 557 N N . PHE A 1 72 ? 9.504 1.417 -12.368 1.00 92.44 72 PHE A N 1
ATOM 558 C CA . PHE A 1 72 ? 8.692 1.442 -11.163 1.00 92.44 72 PHE A CA 1
ATOM 559 C C . PHE A 1 72 ? 9.213 2.452 -10.136 1.00 92.44 72 PHE A C 1
ATOM 561 O O . PHE A 1 72 ? 10.350 2.927 -10.191 1.00 92.44 72 PHE A O 1
ATOM 568 N N . LYS A 1 73 ? 8.362 2.772 -9.161 1.00 94.25 73 LYS A N 1
ATOM 569 C CA . LYS A 1 73 ? 8.721 3.545 -7.969 1.00 94.25 73 LYS A CA 1
ATOM 570 C C . LYS A 1 73 ? 8.320 2.782 -6.725 1.00 94.25 73 LYS A C 1
ATOM 572 O O . LYS A 1 73 ? 7.181 2.342 -6.619 1.00 94.25 73 LYS A O 1
ATOM 577 N N . LEU A 1 74 ? 9.251 2.682 -5.786 1.00 94.69 74 LEU A N 1
ATOM 578 C CA . LEU A 1 74 ? 8.998 2.201 -4.436 1.00 94.69 74 LEU A CA 1
ATOM 579 C C . LEU A 1 74 ? 8.952 3.414 -3.509 1.00 94.69 74 LEU A C 1
ATOM 581 O O . LEU A 1 74 ? 9.874 4.229 -3.503 1.00 94.69 74 LEU A O 1
ATOM 585 N N . VAL A 1 75 ? 7.864 3.555 -2.763 1.00 96.31 75 VAL A N 1
ATOM 586 C CA . VAL A 1 75 ? 7.633 4.678 -1.852 1.00 96.31 75 VAL A CA 1
ATOM 587 C C . VAL A 1 75 ? 7.404 4.121 -0.461 1.00 96.31 75 VAL A C 1
ATOM 589 O O . VAL A 1 75 ? 6.507 3.307 -0.284 1.00 96.31 75 VAL A O 1
ATOM 592 N N . ALA A 1 76 ? 8.180 4.558 0.524 1.00 96.62 76 ALA A N 1
ATOM 593 C CA . ALA A 1 76 ? 7.980 4.168 1.914 1.00 96.62 76 ALA A CA 1
ATOM 594 C C . ALA A 1 76 ? 7.244 5.269 2.685 1.00 96.62 76 ALA A C 1
ATOM 596 O O . ALA A 1 76 ? 7.601 6.445 2.606 1.00 96.62 76 ALA A O 1
ATOM 597 N N . VAL A 1 77 ? 6.216 4.875 3.432 1.00 95.50 77 VAL A N 1
ATOM 598 C CA . VAL A 1 77 ? 5.401 5.738 4.287 1.00 95.50 77 VAL A CA 1
ATOM 599 C C . VAL A 1 77 ? 5.373 5.140 5.690 1.00 95.50 77 VAL A C 1
ATOM 601 O O . VAL A 1 77 ? 5.065 3.965 5.868 1.00 95.50 77 VAL A O 1
ATOM 604 N N . SER A 1 78 ? 5.670 5.960 6.692 1.00 92.50 78 SER A N 1
ATOM 605 C CA . SER A 1 78 ? 5.482 5.617 8.103 1.00 92.50 78 SER A CA 1
ATOM 606 C C . SER A 1 78 ? 5.122 6.872 8.895 1.00 92.50 78 SER A C 1
ATOM 608 O O . SER A 1 78 ? 5.535 7.980 8.539 1.00 92.50 78 SER A O 1
ATOM 610 N N . TYR A 1 79 ? 4.301 6.716 9.932 1.00 90.94 79 TYR A N 1
ATOM 611 C CA . TYR A 1 79 ? 3.932 7.778 10.870 1.00 90.94 79 TYR A CA 1
ATOM 612 C C . TYR A 1 79 ? 3.451 7.177 12.202 1.00 90.94 79 TYR A C 1
ATOM 614 O O . TYR A 1 79 ? 3.009 6.029 12.236 1.00 90.94 79 TYR A O 1
ATOM 622 N N . PRO A 1 80 ? 3.489 7.950 13.304 1.00 91.62 80 PRO A N 1
ATOM 623 C CA . PRO A 1 80 ? 2.981 7.493 14.594 1.00 91.62 80 PRO A CA 1
ATOM 624 C C . PRO A 1 80 ? 1.485 7.187 14.547 1.00 91.62 80 PRO A C 1
ATOM 626 O O . PRO A 1 80 ? 0.718 7.932 13.934 1.00 91.62 80 PRO A O 1
ATOM 629 N N . TRP A 1 81 ? 1.064 6.139 15.248 1.00 93.56 81 TRP A N 1
ATOM 630 C CA . TRP A 1 81 ? -0.346 5.771 15.344 1.00 93.56 81 TRP A CA 1
ATOM 631 C C . TRP A 1 81 ? -1.186 6.933 15.890 1.00 93.56 81 TRP A C 1
ATOM 633 O O . TRP A 1 81 ? -0.824 7.554 16.888 1.00 93.56 81 TRP A O 1
ATOM 643 N N . LEU A 1 82 ? -2.307 7.232 15.225 1.00 93.25 82 LEU A N 1
ATOM 644 C CA . LEU A 1 82 ? -3.221 8.304 15.636 1.00 93.25 82 LEU A CA 1
ATOM 645 C C . LEU A 1 82 ? -4.247 7.855 16.687 1.00 93.25 82 LEU A C 1
ATOM 647 O O . LEU A 1 82 ? -4.822 8.700 17.368 1.00 93.25 82 LEU A O 1
ATOM 651 N N . SER A 1 83 ? -4.484 6.550 16.825 1.00 93.50 83 SER A N 1
ATOM 652 C CA . SER A 1 83 ? -5.238 5.961 17.935 1.00 93.50 83 SER A CA 1
ATOM 653 C C . SER A 1 83 ? -4.632 4.619 18.340 1.00 93.50 83 SER A C 1
ATOM 655 O O . SER A 1 83 ? -3.683 4.154 17.715 1.00 93.50 83 SER A O 1
ATOM 657 N N . LYS A 1 84 ? -5.160 3.988 19.392 1.00 91.00 84 LYS A N 1
ATOM 658 C CA . LYS A 1 84 ? -4.684 2.685 19.876 1.00 91.00 84 LYS A CA 1
ATOM 659 C C . LYS A 1 84 ? -5.106 1.531 18.960 1.00 91.00 84 LYS A C 1
ATOM 661 O O . LYS A 1 84 ? -4.388 0.549 18.833 1.00 91.00 84 LYS A O 1
ATOM 666 N N . GLU A 1 85 ? -6.273 1.643 18.339 1.00 91.31 85 GLU A N 1
ATOM 667 C CA . GLU A 1 85 ? -6.901 0.570 17.567 1.00 91.31 85 GLU A CA 1
ATOM 668 C C . GLU A 1 85 ? -6.471 0.577 16.098 1.00 91.31 85 GLU A C 1
ATOM 670 O O . GLU A 1 85 ? -6.499 -0.462 15.440 1.00 91.31 85 GLU A O 1
ATOM 675 N N . HIS A 1 86 ? -6.114 1.745 15.557 1.00 94.31 86 HIS A N 1
ATOM 676 C CA . HIS A 1 86 ? -5.807 1.897 14.142 1.00 94.31 86 HIS A CA 1
ATOM 677 C C . HIS A 1 86 ? -4.891 3.112 13.899 1.00 94.31 86 HIS A C 1
ATOM 679 O O . HIS A 1 86 ? -5.107 4.169 14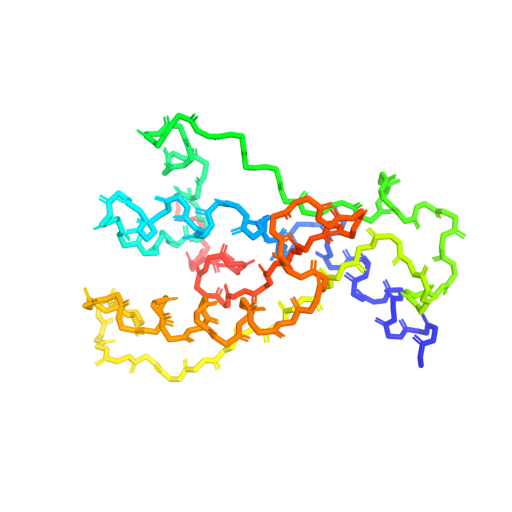.494 1.00 94.31 86 HIS A O 1
ATOM 685 N N . PRO A 1 87 ? -3.905 3.037 12.985 1.00 94.88 87 PRO A N 1
ATOM 686 C CA . PRO A 1 87 ? -2.983 4.151 12.751 1.00 94.88 87 PRO A CA 1
ATOM 687 C C . PRO A 1 87 ? -3.654 5.368 12.097 1.00 94.88 87 PRO A C 1
ATOM 689 O O . PRO A 1 87 ? -3.224 6.492 12.325 1.00 94.88 87 PRO A O 1
ATOM 692 N N . ASP A 1 88 ? -4.713 5.165 11.310 1.00 96.31 88 ASP A N 1
ATOM 693 C CA . ASP A 1 88 ? -5.454 6.229 10.611 1.00 96.31 88 ASP A CA 1
ATOM 694 C C . ASP A 1 88 ? -6.983 6.045 10.710 1.00 96.31 88 ASP A C 1
ATOM 696 O O . ASP A 1 88 ? -7.620 5.645 9.733 1.00 96.31 88 ASP A O 1
ATOM 700 N N . PRO A 1 89 ? -7.586 6.219 11.901 1.00 94.94 89 PRO A N 1
ATOM 701 C CA . PRO A 1 89 ? -8.984 5.849 12.156 1.00 94.94 89 PRO A CA 1
ATOM 702 C C . PRO A 1 89 ? -9.983 6.595 11.256 1.00 94.94 89 PRO A C 1
ATOM 704 O O . PRO A 1 89 ? -10.974 5.999 10.834 1.00 94.94 89 PRO A O 1
ATOM 707 N N . GLU A 1 90 ? -9.662 7.844 10.897 1.00 95.12 90 GLU A N 1
ATOM 708 C CA . GLU A 1 90 ? -10.493 8.750 10.086 1.00 95.12 90 GLU A CA 1
ATOM 709 C C . GLU A 1 90 ? -10.080 8.810 8.597 1.00 95.12 90 GLU A C 1
ATOM 711 O O . GLU A 1 90 ? -10.615 9.602 7.806 1.00 95.12 90 GLU A O 1
ATOM 716 N N . GLY A 1 91 ? -9.078 8.022 8.185 1.00 95.19 91 GLY A N 1
ATOM 717 C CA . GLY A 1 91 ? -8.559 8.018 6.810 1.00 95.19 91 GLY A CA 1
ATOM 718 C C . GLY A 1 91 ? -7.843 9.315 6.392 1.00 95.19 91 GLY A C 1
ATOM 719 O O . GLY A 1 91 ? -7.687 9.590 5.196 1.00 95.19 91 GLY A O 1
ATOM 720 N N . PHE A 1 92 ? -7.470 10.171 7.349 1.00 95.62 92 PHE A N 1
ATOM 721 C CA . PHE A 1 92 ? -6.835 11.462 7.083 1.00 95.62 92 PHE A CA 1
ATOM 722 C C . PHE A 1 92 ? -5.432 11.293 6.493 1.00 95.62 92 PHE A C 1
ATOM 724 O O . PHE A 1 92 ? -5.054 12.034 5.576 1.00 95.62 92 PHE A O 1
ATOM 731 N N . ARG A 1 93 ? -4.658 10.314 6.978 1.00 96.56 93 ARG A N 1
ATOM 732 C CA . ARG A 1 93 ? -3.316 10.023 6.456 1.00 96.56 93 ARG A CA 1
ATOM 733 C C . ARG A 1 93 ? -3.397 9.443 5.055 1.00 96.56 93 ARG A C 1
ATOM 735 O O . ARG A 1 93 ? -2.665 9.924 4.195 1.00 96.56 93 ARG A O 1
ATOM 742 N N . LEU A 1 94 ? -4.324 8.523 4.785 1.00 97.25 94 LEU A N 1
ATOM 743 C CA . LEU A 1 94 ? -4.572 8.007 3.435 1.00 97.25 94 LEU A CA 1
ATOM 744 C C . LEU A 1 94 ? -4.865 9.138 2.442 1.00 97.25 94 LEU A C 1
ATOM 746 O O . LEU A 1 94 ? -4.200 9.236 1.409 1.00 97.25 94 LEU A O 1
ATOM 750 N N . ARG A 1 95 ? -5.791 10.046 2.783 1.00 97.56 95 ARG A N 1
ATOM 751 C CA . ARG A 1 95 ? -6.094 11.234 1.962 1.00 97.56 95 ARG A CA 1
ATOM 752 C C . ARG A 1 95 ? -4.869 12.113 1.734 1.00 97.56 95 ARG A C 1
ATOM 754 O O . ARG A 1 95 ? -4.587 12.505 0.603 1.00 97.56 95 ARG A O 1
ATOM 761 N N . SER A 1 96 ? -4.144 12.425 2.803 1.00 97.00 96 SER A N 1
ATOM 762 C CA . SER A 1 96 ? -3.002 13.339 2.753 1.00 97.00 96 SER A CA 1
ATOM 763 C C . SER A 1 96 ? -1.845 12.770 1.937 1.00 97.00 96 SER A C 1
ATOM 765 O O . SER A 1 96 ? -1.285 13.480 1.105 1.00 97.00 96 SER A O 1
ATOM 767 N N . VAL A 1 97 ? -1.516 11.490 2.131 1.00 97.00 97 VAL A N 1
ATOM 768 C CA . VAL A 1 97 ? -0.462 10.793 1.383 1.00 97.00 97 VAL A CA 1
ATOM 769 C C . VAL A 1 97 ? -0.818 10.749 -0.096 1.00 97.00 97 VAL A C 1
ATOM 771 O O . VAL A 1 97 ? -0.025 11.215 -0.910 1.00 97.00 97 VAL A O 1
ATOM 774 N N . LEU A 1 98 ? -2.022 10.291 -0.459 1.00 97.31 98 LEU A N 1
ATOM 775 C CA . LEU A 1 98 ? -2.438 10.231 -1.863 1.00 97.31 98 LEU A CA 1
ATOM 776 C C . LEU A 1 98 ? -2.396 11.607 -2.537 1.00 97.31 98 LEU A C 1
ATOM 778 O O . LEU A 1 98 ? -1.849 11.719 -3.630 1.00 97.31 98 LEU A O 1
ATOM 782 N N . LYS A 1 99 ? -2.847 12.665 -1.850 1.00 97.50 99 LYS A N 1
ATOM 783 C CA . LYS A 1 99 ? -2.758 14.045 -2.350 1.00 97.50 99 LYS A CA 1
ATOM 784 C C . LYS A 1 99 ? -1.317 14.488 -2.631 1.00 97.50 99 LYS A C 1
ATOM 786 O O . LYS A 1 99 ? -1.088 15.252 -3.565 1.00 97.50 99 LYS A O 1
ATOM 791 N N . GLN A 1 100 ? -0.340 14.067 -1.824 1.00 96.88 100 GLN A N 1
ATOM 792 C CA . GLN A 1 100 ? 1.070 14.395 -2.076 1.00 96.88 100 GLN A CA 1
ATOM 793 C C . GLN A 1 100 ? 1.663 13.543 -3.198 1.00 96.88 100 GLN A C 1
ATOM 795 O O . GLN A 1 100 ? 2.394 14.074 -4.033 1.00 96.88 100 GLN A O 1
ATOM 800 N N . LEU A 1 101 ? 1.327 12.250 -3.252 1.00 96.50 101 LEU A N 1
ATOM 801 C CA . LEU A 1 101 ? 1.781 11.362 -4.321 1.00 96.50 101 LEU A CA 1
ATOM 802 C C . LEU A 1 101 ? 1.255 11.827 -5.679 1.00 96.50 101 LEU A C 1
ATOM 804 O O . LEU A 1 101 ? 2.015 11.854 -6.634 1.00 96.50 101 LEU A O 1
ATOM 808 N N . GLU A 1 102 ? 0.008 12.288 -5.770 1.00 95.19 102 GLU A N 1
ATOM 809 C CA . GLU A 1 102 ? -0.596 12.780 -7.018 1.00 95.19 102 GLU A CA 1
ATOM 810 C C . GLU A 1 102 ? 0.110 13.993 -7.640 1.00 95.19 102 GLU A C 1
ATOM 812 O O . GLU A 1 102 ? -0.016 14.220 -8.843 1.00 95.19 102 GLU A O 1
ATOM 817 N N . LYS A 1 103 ? 0.906 14.739 -6.866 1.00 96.56 103 LYS A N 1
ATOM 818 C CA . LYS A 1 103 ? 1.747 15.824 -7.397 1.00 96.56 103 LYS A CA 1
ATOM 819 C C . LYS A 1 103 ? 2.953 15.313 -8.184 1.00 96.56 103 LYS A C 1
ATOM 821 O O . LYS A 1 103 ? 3.588 16.081 -8.898 1.00 96.56 103 LYS A O 1
ATOM 826 N N . GLN A 1 104 ? 3.296 14.039 -8.032 1.00 96.56 104 GLN A N 1
ATOM 827 C CA . GLN A 1 104 ? 4.436 13.427 -8.692 1.00 96.56 104 GLN A CA 1
ATOM 828 C C . GLN A 1 104 ? 4.030 12.927 -10.076 1.00 96.56 104 GLN A C 1
ATOM 830 O O . GLN A 1 104 ? 3.063 12.178 -10.208 1.00 96.56 104 GLN A O 1
ATOM 835 N N . TRP A 1 105 ? 4.800 13.282 -11.107 1.00 95.06 105 TRP A N 1
ATOM 836 C CA . TRP A 1 105 ? 4.512 12.888 -12.493 1.00 95.06 105 TRP A CA 1
ATOM 837 C C . TRP A 1 105 ? 4.384 11.363 -12.662 1.00 95.06 105 TRP A C 1
ATOM 839 O O . TRP A 1 105 ? 3.527 10.882 -13.398 1.00 95.06 105 TRP A O 1
ATOM 849 N N . TRP A 1 106 ? 5.192 10.590 -11.929 1.00 94.25 106 TRP A N 1
ATOM 850 C CA . TRP A 1 106 ? 5.202 9.125 -11.984 1.00 94.25 106 TRP A CA 1
ATOM 851 C C . TRP A 1 106 ? 4.002 8.482 -11.283 1.00 94.25 106 TRP A C 1
ATOM 853 O O . TRP A 1 106 ? 3.732 7.305 -11.477 1.00 94.25 106 TRP A O 1
ATOM 863 N N . ALA A 1 107 ? 3.278 9.227 -10.447 1.00 95.50 107 ALA A N 1
ATOM 864 C CA . ALA A 1 107 ? 2.103 8.712 -9.758 1.00 95.50 107 ALA A CA 1
ATOM 865 C C . ALA A 1 107 ? 0.819 8.946 -10.560 1.00 95.50 107 ALA A C 1
ATOM 867 O O . ALA A 1 107 ? -0.204 8.331 -10.253 1.00 95.50 107 ALA A O 1
ATOM 868 N N . GLN A 1 108 ? 0.822 9.854 -11.539 1.00 92.69 108 GLN A N 1
ATOM 869 C CA . GLN A 1 108 ? -0.377 10.240 -12.283 1.00 92.69 108 GLN A CA 1
ATOM 870 C C . GLN A 1 108 ? -0.972 9.060 -13.065 1.00 92.69 108 GLN A C 1
ATOM 872 O O . GLN A 1 108 ? -0.272 8.132 -13.471 1.00 92.69 108 GLN A O 1
ATOM 877 N N . LYS A 1 109 ? -2.295 9.078 -13.275 1.00 86.69 109 LYS A N 1
ATOM 878 C CA . LYS A 1 109 ? -2.959 8.075 -14.122 1.00 86.69 109 LYS A CA 1
ATOM 879 C C . LYS A 1 109 ? -2.396 8.160 -15.543 1.00 86.69 109 LYS A C 1
ATOM 881 O O . LYS A 1 109 ? -2.292 9.254 -16.083 1.00 86.69 109 LYS A O 1
ATOM 886 N N . GLY A 1 110 ? -2.068 7.012 -16.132 1.00 86.12 110 GLY A N 1
ATOM 887 C CA . GLY A 1 110 ? -1.459 6.938 -17.463 1.00 86.12 110 GLY A CA 1
ATOM 888 C C . GLY A 1 110 ? 0.064 7.098 -17.476 1.00 86.12 110 GLY A C 1
ATOM 889 O O . GLY A 1 110 ? 0.655 7.037 -18.549 1.00 86.12 110 GLY A O 1
ATOM 890 N N . SER A 1 111 ? 0.712 7.268 -16.315 1.00 91.31 111 SER A N 1
ATOM 891 C CA . SER A 1 111 ? 2.172 7.193 -16.244 1.00 91.31 111 SER A CA 1
ATOM 892 C C . SER A 1 111 ? 2.660 5.804 -16.682 1.00 91.31 111 SER A C 1
ATOM 894 O O . SER A 1 111 ? 2.065 4.807 -16.265 1.00 91.31 111 SER A O 1
ATOM 896 N N . PRO A 1 112 ? 3.754 5.708 -17.461 1.00 89.75 112 PRO A N 1
ATOM 897 C CA . PRO A 1 112 ? 4.378 4.422 -17.771 1.00 89.75 112 PRO A CA 1
ATOM 898 C C . PRO A 1 112 ? 5.085 3.802 -16.554 1.00 89.75 112 PRO A C 1
ATOM 900 O O . PRO A 1 112 ? 5.535 2.663 -16.618 1.00 89.75 112 PRO A O 1
ATOM 903 N N . VAL A 1 113 ? 5.217 4.550 -15.453 1.00 91.88 113 VAL A N 1
ATOM 904 C CA . VAL A 1 113 ? 5.896 4.106 -14.237 1.00 91.88 113 VAL A CA 1
ATOM 905 C C . VAL A 1 113 ? 4.892 3.494 -13.269 1.00 91.88 113 VAL A C 1
ATOM 907 O O . VAL A 1 113 ? 3.934 4.145 -12.853 1.00 91.88 113 VAL A O 1
ATOM 910 N N . THR A 1 114 ? 5.141 2.255 -12.847 1.00 92.75 114 THR A N 1
ATOM 911 C CA . THR A 1 114 ? 4.280 1.592 -11.857 1.00 92.75 114 THR A CA 1
ATOM 912 C C . THR A 1 114 ? 4.719 1.954 -10.440 1.00 92.75 114 THR A C 1
ATOM 914 O O . THR A 1 114 ? 5.855 1.704 -10.047 1.00 92.75 114 THR A O 1
ATOM 917 N N . ALA A 1 115 ? 3.831 2.551 -9.648 1.00 95.69 115 ALA A N 1
ATOM 918 C CA . ALA A 1 115 ? 4.141 2.954 -8.279 1.00 95.69 115 ALA A CA 1
ATOM 919 C C . ALA A 1 115 ? 3.631 1.936 -7.251 1.00 95.69 115 ALA A C 1
ATOM 921 O O . ALA A 1 115 ? 2.451 1.578 -7.255 1.00 95.69 115 ALA A O 1
ATOM 922 N N . PHE A 1 116 ? 4.505 1.559 -6.321 1.00 97.19 116 PHE A N 1
ATOM 923 C CA . PHE A 1 116 ? 4.203 0.705 -5.182 1.00 97.19 116 PHE A CA 1
ATOM 924 C C . PHE A 1 116 ? 4.573 1.404 -3.873 1.00 97.19 116 PHE A C 1
ATOM 926 O O . PHE A 1 116 ? 5.558 2.140 -3.787 1.00 97.19 116 PHE A O 1
ATOM 933 N N . VAL A 1 117 ? 3.763 1.176 -2.848 1.00 97.88 117 VAL A N 1
ATOM 934 C CA . VAL A 1 117 ? 3.825 1.862 -1.564 1.00 97.88 117 VAL A CA 1
ATOM 935 C C . VAL A 1 117 ? 4.032 0.836 -0.462 1.00 97.88 117 VAL A C 1
ATOM 937 O O . VAL A 1 117 ? 3.173 -0.009 -0.219 1.00 97.88 117 VAL A O 1
ATOM 940 N N . PHE A 1 118 ? 5.163 0.939 0.221 1.00 98.00 118 PHE A N 1
ATOM 941 C CA . PHE A 1 118 ? 5.328 0.388 1.553 1.00 98.00 118 PHE A CA 1
ATOM 942 C C . PHE A 1 118 ? 4.693 1.346 2.552 1.00 98.00 118 PHE A C 1
ATOM 944 O O . PHE A 1 118 ? 4.926 2.555 2.536 1.00 98.00 118 PHE A O 1
ATOM 951 N N . TRP A 1 119 ? 3.898 0.781 3.437 1.00 97.38 119 TRP A N 1
ATOM 952 C CA . TRP A 1 119 ? 3.235 1.462 4.528 1.00 97.38 119 TRP A CA 1
ATOM 953 C C . TRP A 1 119 ? 3.105 0.476 5.680 1.00 97.38 119 TRP A C 1
ATOM 955 O O . TRP A 1 119 ? 2.372 -0.509 5.556 1.00 97.38 119 TRP A O 1
ATOM 965 N N . ASP A 1 120 ? 3.856 0.732 6.752 1.00 94.81 120 ASP A N 1
ATOM 966 C CA . ASP A 1 120 ? 4.075 -0.155 7.907 1.00 94.81 120 ASP A CA 1
ATOM 967 C C . ASP A 1 120 ? 2.880 -1.062 8.254 1.00 94.81 120 ASP A C 1
ATOM 969 O O . ASP A 1 120 ? 3.002 -2.285 8.202 1.00 94.81 120 ASP A O 1
ATOM 973 N N . TYR A 1 121 ? 1.705 -0.485 8.500 1.00 95.06 121 TYR A N 1
ATOM 974 C CA . TYR A 1 121 ? 0.502 -1.195 8.926 1.00 95.06 121 TYR A CA 1
ATOM 975 C C . TYR A 1 121 ? -0.016 -2.242 7.928 1.00 95.06 121 TYR A C 1
ATOM 977 O O . TYR A 1 121 ? -0.395 -3.347 8.323 1.00 95.06 121 TYR A O 1
ATOM 985 N N . LEU A 1 122 ? -0.017 -1.925 6.627 1.00 95.12 122 LEU A N 1
ATOM 986 C CA . LEU A 1 122 ? -0.423 -2.876 5.585 1.00 95.12 122 LEU A CA 1
ATOM 987 C C . LEU A 1 122 ? 0.737 -3.715 5.046 1.00 95.12 122 LEU A C 1
ATOM 989 O O . LEU A 1 122 ? 0.499 -4.687 4.339 1.00 95.12 122 LEU A O 1
ATOM 993 N N . SER A 1 123 ? 1.985 -3.349 5.331 1.00 97.00 123 SER A N 1
ATOM 994 C CA . SER A 1 123 ? 3.167 -3.926 4.671 1.00 97.00 123 SER A CA 1
ATOM 995 C C . SER A 1 123 ? 3.944 -4.900 5.539 1.00 97.00 123 SER A C 1
ATOM 997 O O . SER A 1 123 ? 4.643 -5.751 4.999 1.00 97.00 123 SER A O 1
ATOM 999 N N . LEU A 1 124 ? 3.798 -4.792 6.859 1.00 95.12 124 LEU A N 1
ATOM 1000 C CA . LEU A 1 124 ? 4.395 -5.686 7.842 1.00 95.12 124 LEU A CA 1
ATOM 1001 C C . LEU A 1 124 ? 3.311 -6.554 8.478 1.00 95.12 124 LEU A C 1
ATOM 1003 O O . LEU A 1 124 ? 2.223 -6.063 8.798 1.00 95.12 124 LEU A O 1
ATOM 1007 N N . PHE A 1 125 ? 3.615 -7.834 8.692 1.00 92.69 125 PHE A N 1
ATOM 1008 C CA . PHE A 1 125 ? 2.736 -8.730 9.441 1.00 92.69 125 PHE A CA 1
ATOM 1009 C C . PHE A 1 125 ? 2.489 -8.186 10.853 1.00 92.69 125 PHE A C 1
ATOM 1011 O O . PHE A 1 125 ? 3.426 -7.865 11.582 1.00 92.69 125 PHE A O 1
ATOM 1018 N N . GLN A 1 126 ? 1.215 -8.071 11.229 1.00 85.19 126 GLN A N 1
ATOM 1019 C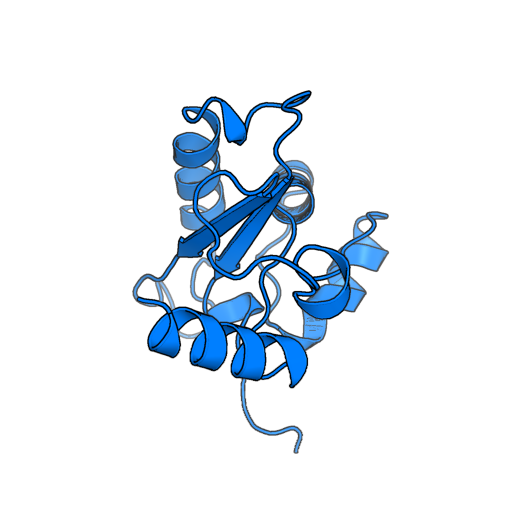 CA . GLN A 1 126 ? 0.815 -7.615 12.559 1.00 85.19 126 GLN A CA 1
ATOM 1020 C C . GLN A 1 126 ? 0.616 -8.825 13.470 1.00 85.19 126 GLN A C 1
ATOM 1022 O O . GLN A 1 126 ? -0.332 -9.575 13.254 1.00 85.19 126 GLN A O 1
ATOM 1027 N N . HIS A 1 127 ? 1.478 -8.984 14.478 1.00 74.00 127 HIS A N 1
ATOM 1028 C CA . HIS A 1 127 ? 1.554 -10.156 15.364 1.00 74.00 127 HIS A CA 1
ATOM 1029 C C . HIS A 1 127 ? 1.849 -11.480 14.617 1.00 74.00 127 HIS A C 1
ATOM 1031 O O . HIS A 1 127 ? 1.461 -11.651 13.458 1.00 74.00 127 HIS A O 1
ATOM 1037 N N . PRO A 1 128 ? 2.551 -12.441 15.246 1.00 56.00 128 PRO A N 1
ATOM 1038 C CA . PRO A 1 128 ? 2.604 -13.786 14.692 1.00 56.00 128 PRO A CA 1
ATOM 1039 C C . PRO A 1 128 ? 1.170 -14.328 14.579 1.00 56.00 128 PRO A C 1
ATOM 1041 O O . PRO A 1 128 ? 0.354 -14.031 15.459 1.00 56.00 128 PRO A O 1
ATOM 1044 N N . PRO A 1 129 ? 0.827 -15.086 13.522 1.00 53.38 129 PRO A N 1
ATOM 1045 C CA . PRO A 1 129 ? -0.398 -15.872 13.552 1.00 53.38 129 PRO A CA 1
ATOM 1046 C C . PRO A 1 129 ? -0.354 -16.749 14.808 1.00 53.38 129 PRO A C 1
ATOM 1048 O O . PRO A 1 129 ? 0.607 -17.490 15.012 1.00 53.38 129 PRO A O 1
ATOM 1051 N N . SER A 1 130 ? -1.346 -16.565 15.679 1.00 50.19 130 SER A N 1
ATOM 1052 C CA . SER A 1 130 ? -1.609 -17.428 16.832 1.00 50.19 130 SER A CA 1
ATOM 1053 C C . SER A 1 130 ? -2.051 -18.807 16.377 1.00 50.19 130 SER A C 1
ATOM 1055 O O . SER A 1 130 ? -2.906 -18.825 15.459 1.00 50.19 130 SER A O 1
#

pLDDT: mean 91.43, std 8.71, range [50.19, 98.0]

Secondary structure (DSSP, 8-state):
-HHHHHHHHHHHHTTSS--EEHHHHHHHHHTTPPPPPGGGHHHHHHHHT---PPP-HHHHSTT-SSSTT-SEEEEEE----SSSS-S-TTSHHHHHHHHHHTTSGGGSTT-SSEEEEEEHHHHS--S---

Organism: NCBI:txid1169474

Foldseek 3Di:
DLVVVVVVLVCVQVLQWWWKFPVLLVLCVVVVHDDAFQVCSVVSCVVSVHDIDTDHCVVQPVPPSDCVPGLEEEAEDEDQQPDPPGSCPRCPVSVVVNVVLCVDPCSPPPRSRTYTYTYPRNTHDDDDDD

Radius of gyration: 14.81 Å; chains: 1; bounding box: 39×33×38 Å